Protein AF-A0A4Y2CTT8-F1 (afdb_monomer)

InterPro domains:
  IPR001781 Zinc finger, LIM-type [PF00412] (1-46)
  IPR001781 Zinc finger, LIM-type [PS50023] (1-49)
  IPR001781 Zinc finger, LIM-type [SM00132] (1-42)
  IPR050945 LMO/RBTN Transcription Factors [PTHR45787] (1-64)

pLDDT: mean 71.64, std 17.85, range [41.28, 94.81]

Organism: Araneus ventricosus (NCBI:txid182803)

Sequence (106 aa):
MVMRARGNVYHLECFACQQCNHRFCVGDRFYLHENKILCEYDYEERMVFANLPYNINSISLIKRQTQHLQLQQQQQHPQHHQQQPQQQHDDRSSGYGSTDSVFDAK

Foldseek 3Di:
DWDDDPRDIGDLVCCAFPPPRHRDDPPFDWDQDPNGIHGPVVVVVVVCVVPDPPPVVVVVVVVVVVVVVVVVVVPPDDDDDDDDDDDDDDDDDDDDDDDDDDDDDD

Mean predicted aligned error: 18.88 Å

Secondary structure (DSSP, 8-state):
-EEEETTEEEEGGG-B-TTT-PBPPTT--EEEETTEEEEHHHHHHHHHHHHS---HHHHHHHHHHHHHHHHHHTT-------------------------------

Structure (mmCIF, N/CA/C/O backbone):
data_AF-A0A4Y2CTT8-F1
#
_entry.id   AF-A0A4Y2CTT8-F1
#
loop_
_atom_site.group_PDB
_atom_site.id
_atom_site.type_symbol
_atom_site.label_atom_id
_atom_site.label_alt_id
_atom_site.label_comp_id
_atom_site.label_asym_id
_atom_site.label_entity_id
_atom_site.label_seq_id
_atom_site.pdbx_PDB_ins_code
_atom_site.Cartn_x
_atom_site.Cartn_y
_atom_site.Cartn_z
_atom_site.occupancy
_atom_site.B_iso_or_equiv
_atom_site.auth_seq_id
_atom_site.auth_comp_id
_atom_site.auth_asym_id
_atom_site.auth_atom_id
_atom_site.pdbx_PDB_model_num
ATOM 1 N N . MET A 1 1 ? 12.045 -1.098 -14.580 1.00 82.38 1 MET A N 1
ATOM 2 C CA . MET A 1 1 ? 12.177 -2.423 -13.920 1.00 82.38 1 MET A CA 1
ATOM 3 C C . MET A 1 1 ? 10.789 -2.859 -13.422 1.00 82.38 1 MET A C 1
ATOM 5 O O . MET A 1 1 ? 9.975 -1.982 -13.138 1.00 82.38 1 MET A O 1
ATOM 9 N N . VAL A 1 2 ? 10.477 -4.163 -13.383 1.00 89.12 2 VAL A N 1
ATOM 10 C CA . VAL A 1 2 ? 9.120 -4.686 -13.091 1.00 89.12 2 VAL A CA 1
ATOM 11 C C . VAL A 1 2 ? 9.117 -5.700 -11.948 1.00 89.12 2 VAL A C 1
ATOM 13 O O . VAL A 1 2 ? 10.089 -6.427 -11.765 1.00 89.12 2 VAL A O 1
ATOM 16 N N . MET A 1 3 ? 8.006 -5.774 -11.220 1.00 87.44 3 MET A N 1
ATOM 17 C CA . MET A 1 3 ? 7.744 -6.734 -10.152 1.00 87.44 3 MET A CA 1
ATOM 18 C C . MET A 1 3 ? 6.613 -7.680 -10.565 1.00 87.44 3 MET A C 1
ATOM 20 O O . MET A 1 3 ? 5.639 -7.260 -11.192 1.00 87.44 3 MET A O 1
ATOM 24 N N . ARG A 1 4 ? 6.739 -8.970 -10.231 1.00 90.00 4 ARG A N 1
ATOM 25 C CA . ARG A 1 4 ? 5.726 -9.994 -10.523 1.00 90.00 4 ARG A CA 1
ATOM 26 C C . ARG A 1 4 ? 5.137 -10.524 -9.223 1.00 90.00 4 ARG A C 1
ATOM 28 O O . ARG A 1 4 ? 5.884 -10.971 -8.361 1.00 90.00 4 ARG A O 1
ATOM 35 N N . ALA A 1 5 ? 3.814 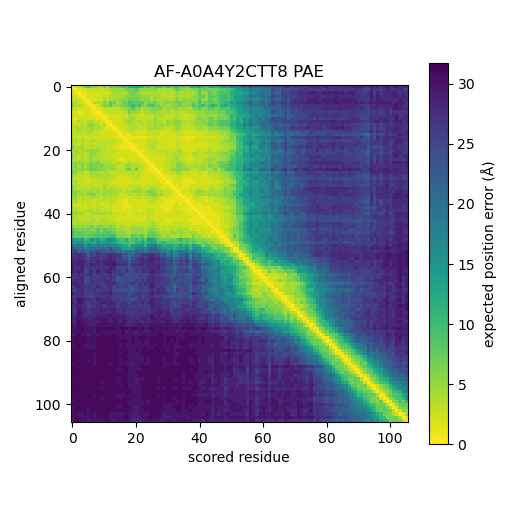-10.512 -9.102 1.00 85.44 5 ALA A N 1
ATOM 36 C CA . ALA A 1 5 ? 3.111 -11.036 -7.934 1.00 85.44 5 ALA A CA 1
ATOM 37 C C . ALA A 1 5 ? 1.829 -11.759 -8.360 1.00 85.44 5 ALA A C 1
ATOM 39 O O . ALA A 1 5 ? 1.002 -11.183 -9.062 1.00 85.44 5 ALA A O 1
ATOM 40 N N . ARG A 1 6 ? 1.666 -13.027 -7.943 1.00 84.12 6 ARG A N 1
ATOM 41 C CA . ARG A 1 6 ? 0.476 -13.870 -8.211 1.00 84.12 6 ARG A CA 1
ATOM 42 C C . ARG A 1 6 ? -0.009 -13.860 -9.676 1.00 84.12 6 ARG A C 1
ATOM 44 O O . ARG A 1 6 ? -1.202 -13.909 -9.937 1.00 84.12 6 ARG A O 1
ATOM 51 N N . GLY A 1 7 ? 0.921 -13.788 -10.629 1.00 85.50 7 GLY A N 1
ATOM 52 C CA . GLY A 1 7 ? 0.619 -13.765 -12.067 1.00 85.50 7 GLY A CA 1
ATOM 53 C C . GLY A 1 7 ? 0.450 -12.371 -12.681 1.00 85.50 7 GLY A C 1
ATOM 54 O O . GLY A 1 7 ? 0.465 -12.253 -13.901 1.00 85.50 7 GLY A O 1
ATOM 55 N N . ASN A 1 8 ? 0.392 -11.313 -11.871 1.00 85.19 8 ASN A N 1
ATOM 56 C CA . ASN A 1 8 ? 0.324 -9.933 -12.345 1.00 85.19 8 ASN A CA 1
ATOM 57 C C . ASN A 1 8 ? 1.723 -9.313 -12.467 1.00 85.19 8 ASN A C 1
ATOM 59 O O . ASN A 1 8 ? 2.635 -9.648 -11.703 1.00 85.19 8 ASN A O 1
ATOM 63 N N . VAL A 1 9 ? 1.886 -8.399 -13.427 1.00 90.31 9 VAL A N 1
ATOM 64 C CA . VAL A 1 9 ? 3.119 -7.634 -13.661 1.00 90.31 9 VAL A CA 1
ATOM 65 C C . VAL A 1 9 ? 2.859 -6.174 -13.313 1.00 90.31 9 VAL A C 1
ATOM 67 O O . VAL A 1 9 ? 1.908 -5.580 -13.813 1.00 90.31 9 VAL A O 1
ATOM 70 N N . TYR A 1 10 ? 3.725 -5.595 -12.490 1.00 88.12 10 TYR A N 1
ATOM 71 C CA . TYR A 1 10 ? 3.643 -4.205 -12.058 1.00 88.12 10 TYR A CA 1
ATOM 72 C C . TYR A 1 10 ? 4.956 -3.488 -12.359 1.00 88.12 10 TYR A C 1
ATOM 74 O O . TYR A 1 10 ? 6.039 -4.052 -12.192 1.00 88.12 10 TYR A O 1
ATOM 82 N N . HIS A 1 11 ? 4.890 -2.229 -12.784 1.00 90.69 11 HIS A N 1
ATOM 83 C CA . HIS A 1 11 ? 6.073 -1.370 -12.790 1.00 90.69 11 HIS A CA 1
ATOM 84 C C . HIS A 1 11 ? 6.477 -1.078 -11.344 1.00 90.69 11 HIS A C 1
ATOM 86 O O . HIS A 1 11 ? 5.606 -0.821 -10.518 1.00 90.69 11 HIS A O 1
ATOM 92 N N . LEU A 1 12 ? 7.776 -1.066 -11.034 1.00 86.81 12 LEU A N 1
ATOM 93 C CA . LEU A 1 12 ? 8.245 -0.704 -9.687 1.00 86.81 12 LEU A CA 1
ATOM 94 C C . LEU A 1 12 ? 7.819 0.710 -9.276 1.00 86.81 12 LEU A C 1
ATOM 96 O O . LEU A 1 12 ? 7.537 0.959 -8.113 1.00 86.81 12 LEU A O 1
ATOM 100 N N . GLU A 1 13 ? 7.711 1.625 -10.237 1.00 85.50 13 GLU A N 1
ATOM 101 C CA . GLU A 1 13 ? 7.230 2.989 -10.000 1.00 85.50 13 GLU A CA 1
ATOM 102 C C . GLU A 1 13 ? 5.753 3.032 -9.593 1.00 85.50 13 GLU A C 1
ATOM 104 O O . GLU A 1 13 ? 5.362 3.889 -8.805 1.00 85.50 13 GLU A O 1
ATOM 109 N N . CYS A 1 14 ? 4.958 2.079 -10.087 1.00 85.94 14 CYS A N 1
ATOM 110 C CA . CYS A 1 14 ? 3.529 1.950 -9.804 1.00 85.94 14 CYS A CA 1
ATOM 111 C C . CYS A 1 14 ? 3.232 0.942 -8.684 1.00 85.94 14 CYS A C 1
ATOM 113 O O . CYS A 1 14 ? 2.065 0.727 -8.356 1.00 85.94 14 CYS A O 1
ATOM 115 N N . PHE A 1 15 ? 4.256 0.292 -8.124 1.00 91.06 15 PHE A N 1
ATOM 116 C CA . PHE A 1 15 ? 4.097 -0.666 -7.040 1.00 91.06 15 PHE A CA 1
ATOM 117 C C . PHE A 1 15 ? 3.902 0.096 -5.724 1.00 91.06 15 PHE A C 1
ATOM 119 O O . PHE A 1 15 ? 4.842 0.369 -4.978 1.00 91.06 15 PHE A O 1
ATOM 126 N N . ALA A 1 16 ? 2.657 0.499 -5.494 1.00 93.62 16 ALA A N 1
ATOM 127 C CA . ALA A 1 16 ? 2.219 1.278 -4.349 1.00 93.62 16 ALA A CA 1
ATOM 128 C C . ALA A 1 16 ? 0.870 0.758 -3.840 1.00 93.62 16 ALA A C 1
ATOM 130 O O . ALA A 1 16 ? 0.106 0.133 -4.583 1.00 93.62 16 ALA A O 1
ATOM 131 N N . CYS A 1 17 ? 0.579 1.011 -2.567 1.00 94.31 17 CYS A N 1
ATOM 132 C CA . CYS A 1 17 ? -0.719 0.695 -1.994 1.00 94.31 17 CYS A CA 1
ATOM 133 C C . CYS A 1 17 ? -1.815 1.482 -2.722 1.00 94.31 17 CYS A C 1
ATOM 135 O O . CYS A 1 17 ? -1.716 2.696 -2.876 1.00 94.31 17 CYS A O 1
ATOM 137 N N . GLN A 1 18 ? -2.887 0.812 -3.139 1.00 93.00 18 GLN A N 1
ATOM 138 C CA . GLN A 1 18 ? -4.001 1.464 -3.836 1.00 93.00 18 GLN A CA 1
ATOM 139 C C . GLN A 1 18 ? -4.942 2.246 -2.907 1.00 93.00 18 GLN A C 1
ATOM 141 O O . GLN A 1 18 ? -5.820 2.947 -3.400 1.00 93.00 18 GLN A O 1
ATOM 146 N N . GLN A 1 19 ? -4.794 2.107 -1.587 1.00 92.00 19 GLN A N 1
ATOM 147 C CA . GLN A 1 19 ? -5.641 2.773 -0.595 1.00 92.00 19 GLN A CA 1
ATOM 148 C C . GLN A 1 19 ? -5.007 4.073 -0.081 1.00 92.00 19 GLN A C 1
ATOM 150 O O . GLN A 1 19 ? -5.679 5.100 -0.043 1.00 92.00 19 GLN A O 1
ATOM 155 N N . CYS A 1 20 ? -3.721 4.038 0.277 1.00 93.06 20 CYS A N 1
ATOM 156 C CA . CYS A 1 20 ? -2.989 5.193 0.808 1.00 93.06 20 CYS A CA 1
ATOM 157 C C . CYS A 1 20 ? -1.927 5.764 -0.147 1.00 93.06 20 CYS A C 1
ATOM 159 O O . CYS A 1 20 ? -1.218 6.701 0.213 1.00 93.06 20 CYS A O 1
ATOM 161 N N . ASN A 1 21 ? -1.767 5.194 -1.347 1.00 92.50 21 ASN A N 1
ATOM 162 C CA . ASN A 1 21 ? -0.755 5.587 -2.340 1.00 92.50 21 ASN A CA 1
ATOM 163 C C . ASN A 1 21 ? 0.701 5.492 -1.841 1.00 92.50 21 ASN A C 1
ATOM 165 O O . ASN A 1 21 ? 1.615 6.030 -2.469 1.00 92.50 21 ASN A O 1
ATOM 169 N N . HIS A 1 22 ? 0.941 4.771 -0.742 1.00 90.88 22 HIS A N 1
ATOM 170 C CA . HIS A 1 22 ? 2.274 4.559 -0.195 1.00 90.88 22 HIS A CA 1
ATOM 171 C C . HIS A 1 22 ? 3.124 3.683 -1.125 1.00 90.88 22 HIS A C 1
ATOM 173 O O . HIS A 1 22 ? 2.699 2.595 -1.518 1.00 90.88 22 HIS A O 1
ATOM 179 N N . ARG A 1 23 ? 4.326 4.153 -1.474 1.00 91.00 23 ARG A N 1
ATOM 180 C CA . ARG A 1 23 ? 5.294 3.416 -2.303 1.00 91.00 23 ARG A CA 1
ATOM 181 C C . ARG A 1 23 ? 6.081 2.455 -1.418 1.00 91.00 23 ARG A C 1
ATOM 183 O O . ARG A 1 23 ? 6.648 2.896 -0.427 1.00 91.00 23 ARG A O 1
ATOM 190 N N . PHE A 1 24 ? 6.140 1.183 -1.795 1.00 90.69 24 PHE A N 1
ATOM 191 C CA . PHE A 1 24 ? 6.831 0.168 -1.000 1.00 90.69 24 PHE A CA 1
ATOM 192 C C . PHE A 1 24 ? 8.354 0.283 -1.112 1.00 90.69 24 PHE A C 1
ATOM 194 O O . PHE A 1 24 ? 8.903 0.446 -2.206 1.00 90.69 24 PHE A O 1
ATOM 201 N N . CYS A 1 25 ? 9.030 0.134 0.021 1.00 89.81 25 CYS A N 1
ATOM 202 C CA . CYS A 1 25 ? 10.468 -0.045 0.127 1.00 89.81 25 CYS A CA 1
ATOM 203 C C . CYS A 1 25 ? 10.848 -1.532 0.064 1.00 89.81 25 CYS A C 1
ATOM 205 O O . CYS A 1 25 ? 10.031 -2.439 0.240 1.00 89.81 25 CYS A O 1
ATOM 207 N N . VAL A 1 26 ? 12.130 -1.800 -0.189 1.00 86.94 26 VAL A N 1
ATOM 208 C CA . VAL A 1 26 ? 12.661 -3.167 -0.148 1.00 86.94 26 VAL A CA 1
ATOM 209 C C . VAL A 1 26 ? 12.539 -3.706 1.278 1.00 86.94 26 VAL A C 1
ATOM 211 O O . VAL A 1 26 ? 13.103 -3.130 2.203 1.00 86.94 26 VAL A O 1
ATOM 214 N N . GLY A 1 27 ? 11.833 -4.826 1.433 1.00 89.00 27 GLY A N 1
ATOM 215 C CA . GLY A 1 27 ? 11.576 -5.459 2.730 1.00 89.00 27 GLY A CA 1
ATOM 216 C C . GLY A 1 27 ? 10.160 -5.240 3.26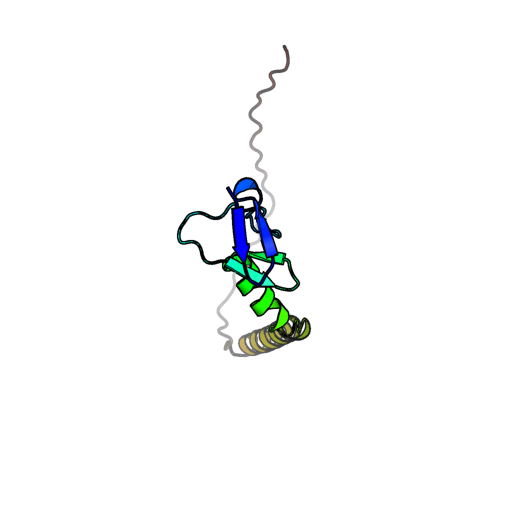5 1.00 89.00 27 GLY A C 1
ATOM 217 O O . GLY A 1 27 ? 9.758 -5.953 4.185 1.00 89.00 27 GLY A O 1
ATOM 218 N N . ASP A 1 28 ? 9.382 -4.336 2.664 1.00 91.00 28 ASP A N 1
ATOM 219 C CA . ASP A 1 28 ? 7.999 -4.114 3.075 1.00 91.00 28 ASP A CA 1
ATOM 220 C C . ASP A 1 28 ? 7.106 -5.304 2.718 1.00 91.00 28 ASP A C 1
ATOM 222 O O . ASP A 1 28 ? 7.217 -5.923 1.652 1.00 91.00 28 ASP A O 1
ATOM 226 N N . ARG A 1 29 ? 6.168 -5.602 3.620 1.00 92.12 29 ARG A N 1
ATOM 227 C CA . ARG A 1 29 ? 5.119 -6.591 3.378 1.00 92.12 29 ARG A CA 1
ATOM 228 C C . ARG A 1 29 ? 3.964 -5.944 2.624 1.00 92.12 29 ARG A C 1
ATOM 230 O O . ARG A 1 29 ? 3.496 -4.859 2.965 1.00 92.12 29 ARG A O 1
ATOM 237 N N . PHE A 1 30 ? 3.480 -6.652 1.612 1.00 93.25 30 PHE A 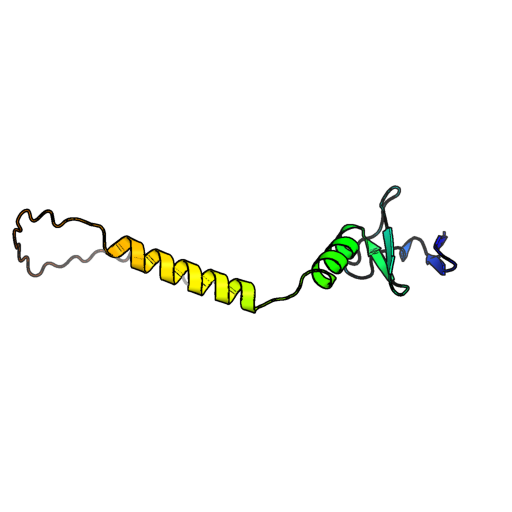N 1
ATOM 238 C CA . PHE A 1 30 ? 2.320 -6.255 0.827 1.00 93.25 30 PHE A CA 1
ATOM 239 C C . PHE A 1 30 ? 1.348 -7.425 0.705 1.00 93.25 30 PHE A C 1
ATOM 241 O O . PHE A 1 30 ? 1.742 -8.593 0.734 1.00 93.25 30 PHE A O 1
ATOM 248 N N . TYR A 1 31 ? 0.076 -7.099 0.508 1.00 93.19 31 TYR A N 1
ATOM 249 C CA . TYR A 1 31 ? -0.996 -8.068 0.341 1.00 93.19 31 TYR A CA 1
ATOM 250 C C . TYR A 1 31 ? -1.728 -7.822 -0.974 1.00 93.19 31 TYR A C 1
ATOM 252 O O . TYR A 1 31 ? -1.901 -6.683 -1.408 1.00 93.19 31 TYR A O 1
ATOM 260 N N . LEU A 1 32 ? -2.158 -8.909 -1.618 1.00 92.44 32 LEU A N 1
ATOM 261 C CA . LEU A 1 32 ? -2.966 -8.848 -2.832 1.00 92.44 32 LEU A CA 1
ATOM 262 C C . LEU A 1 32 ? -4.400 -9.269 -2.503 1.00 92.44 32 LEU A C 1
ATOM 264 O O . LEU A 1 32 ? -4.651 -10.452 -2.260 1.00 92.44 32 LEU A O 1
ATOM 268 N N . HIS A 1 33 ? -5.326 -8.313 -2.515 1.00 89.44 33 HIS A N 1
ATOM 269 C CA . HIS A 1 33 ? -6.740 -8.528 -2.211 1.00 89.44 33 HIS A CA 1
ATOM 270 C C . HIS A 1 33 ? -7.597 -7.988 -3.357 1.00 89.44 33 HIS A C 1
ATOM 272 O O . HIS A 1 33 ? -7.444 -6.830 -3.727 1.00 89.44 33 HIS A O 1
ATOM 278 N N . GLU A 1 34 ? -8.449 -8.827 -3.957 1.00 88.19 34 GLU A N 1
ATOM 279 C CA . GLU A 1 34 ? -9.291 -8.454 -5.114 1.00 88.19 34 GLU A CA 1
ATOM 280 C C . GLU A 1 34 ? -8.508 -7.765 -6.252 1.00 88.19 34 GLU A C 1
ATOM 282 O O . GLU A 1 34 ? -8.929 -6.755 -6.812 1.00 88.19 34 GLU A O 1
ATOM 287 N N . ASN A 1 35 ? -7.316 -8.281 -6.566 1.00 87.56 35 ASN A N 1
ATOM 288 C CA . ASN A 1 35 ? -6.387 -7.725 -7.562 1.00 87.56 35 ASN A CA 1
ATOM 289 C C . ASN A 1 35 ? -5.834 -6.325 -7.224 1.00 87.56 35 ASN A C 1
ATOM 291 O O . ASN A 1 35 ? -5.145 -5.718 -8.048 1.00 87.56 35 ASN A O 1
ATOM 295 N N . LYS A 1 36 ? -6.061 -5.841 -6.001 1.00 89.75 36 LYS A N 1
ATOM 296 C CA . LYS A 1 36 ? -5.490 -4.607 -5.465 1.00 89.75 36 LYS A CA 1
ATOM 297 C C . LYS A 1 36 ? -4.285 -4.917 -4.592 1.00 89.75 36 LYS A C 1
ATOM 299 O O . LYS A 1 36 ? -4.298 -5.872 -3.814 1.00 89.75 36 LYS A O 1
ATOM 304 N N . ILE A 1 37 ? -3.245 -4.102 -4.729 1.00 92.31 37 ILE A N 1
ATOM 305 C CA . ILE A 1 37 ? -2.080 -4.150 -3.845 1.00 92.31 37 ILE A CA 1
ATOM 306 C C . ILE A 1 37 ? -2.378 -3.258 -2.642 1.00 92.31 37 ILE A C 1
ATOM 308 O O . ILE A 1 37 ? -2.683 -2.076 -2.809 1.00 92.31 37 ILE A O 1
ATOM 312 N N . LEU A 1 38 ? -2.291 -3.831 -1.447 1.00 94.06 38 LEU A N 1
ATOM 313 C CA . LEU A 1 38 ? -2.480 -3.142 -0.175 1.00 94.06 38 LEU A CA 1
ATOM 314 C C . LEU A 1 38 ? -1.219 -3.275 0.678 1.00 94.06 38 LEU A C 1
ATOM 316 O O . LEU A 1 38 ? -0.525 -4.294 0.610 1.00 94.06 38 LEU A O 1
ATOM 320 N N . CYS A 1 39 ? -0.914 -2.249 1.471 1.00 94.81 39 CYS A N 1
ATOM 321 C CA . CYS A 1 39 ? 0.103 -2.369 2.509 1.00 94.81 39 CYS A CA 1
ATOM 322 C C . CYS A 1 39 ? -0.428 -3.208 3.677 1.00 94.81 39 CYS A C 1
ATOM 324 O O . CYS A 1 39 ? -1.628 -3.466 3.776 1.00 94.81 39 CYS A O 1
ATOM 326 N N . GLU A 1 40 ? 0.475 -3.650 4.549 1.00 93.50 40 GLU A N 1
ATOM 327 C CA . GLU A 1 40 ? 0.116 -4.410 5.749 1.00 93.50 40 GLU A CA 1
ATOM 328 C C . GLU A 1 40 ? -0.930 -3.691 6.603 1.00 93.50 40 GLU A C 1
ATOM 330 O O . GLU A 1 40 ? -1.950 -4.288 6.930 1.00 93.50 40 GLU A O 1
ATOM 335 N N . TYR A 1 41 ? -0.735 -2.395 6.848 1.00 92.88 41 TYR A N 1
ATOM 336 C CA . TYR A 1 41 ? -1.652 -1.584 7.642 1.00 92.88 41 TYR A CA 1
ATOM 337 C C . TYR A 1 41 ? -3.073 -1.546 7.058 1.00 92.88 41 TYR A C 1
ATOM 339 O O . TYR A 1 41 ? -4.020 -1.950 7.725 1.00 92.88 41 TYR A O 1
ATOM 347 N N . ASP A 1 42 ? -3.227 -1.142 5.791 1.00 92.25 42 ASP A N 1
ATOM 348 C CA . ASP A 1 42 ? -4.545 -1.038 5.143 1.00 92.25 42 ASP A CA 1
ATOM 349 C C . ASP A 1 42 ? -5.224 -2.410 4.987 1.00 92.25 42 ASP A C 1
ATOM 351 O O . ASP A 1 42 ? -6.453 -2.520 4.974 1.00 92.25 42 ASP A O 1
ATOM 355 N N . TYR A 1 43 ? -4.431 -3.473 4.822 1.00 93.12 43 TYR A N 1
ATOM 356 C CA . TYR A 1 43 ? -4.948 -4.834 4.750 1.00 93.12 43 TYR A CA 1
ATOM 357 C C . TYR A 1 43 ? -5.499 -5.290 6.104 1.00 93.12 43 TYR A C 1
ATOM 359 O O . TYR A 1 43 ? -6.630 -5.773 6.168 1.00 93.12 43 TYR A O 1
ATOM 367 N N . GLU A 1 44 ? -4.733 -5.113 7.180 1.00 91.31 44 GLU A N 1
ATOM 368 C CA . GLU A 1 44 ? -5.149 -5.462 8.540 1.00 91.31 44 GLU A CA 1
ATOM 369 C C . GLU A 1 44 ? -6.347 -4.633 8.989 1.00 91.31 44 GLU A C 1
ATOM 371 O O . GLU A 1 44 ? -7.327 -5.194 9.471 1.00 91.31 44 GLU A O 1
ATOM 376 N N . GLU A 1 45 ? -6.319 -3.322 8.756 1.00 88.25 45 GLU A N 1
ATOM 377 C CA . GLU A 1 45 ? -7.417 -2.414 9.066 1.00 88.25 45 GLU A CA 1
ATOM 378 C C . GLU A 1 45 ? -8.715 -2.877 8.384 1.00 88.25 45 GLU A C 1
ATOM 380 O O . GLU A 1 45 ? -9.747 -3.063 9.038 1.00 88.25 45 GLU A O 1
ATOM 385 N N . ARG A 1 46 ? -8.656 -3.178 7.080 1.00 85.25 46 ARG A N 1
ATOM 386 C CA . ARG A 1 46 ? -9.807 -3.701 6.330 1.00 85.25 46 ARG A CA 1
ATOM 387 C C . ARG A 1 46 ? -10.287 -5.049 6.870 1.00 85.25 46 ARG A C 1
ATOM 389 O O . ARG A 1 46 ? -11.495 -5.263 6.948 1.00 85.25 46 ARG A O 1
ATOM 396 N N . MET A 1 47 ? -9.382 -5.950 7.251 1.00 83.88 47 MET A N 1
ATOM 397 C CA . MET A 1 47 ? -9.750 -7.248 7.827 1.00 83.88 47 MET A CA 1
ATOM 398 C C . MET A 1 47 ? -10.392 -7.096 9.206 1.00 83.88 47 MET A C 1
ATOM 400 O O . MET A 1 47 ? -11.381 -7.767 9.490 1.00 83.88 47 MET A O 1
ATOM 404 N N . VAL A 1 48 ? -9.885 -6.200 10.051 1.00 79.81 48 VAL A N 1
ATOM 405 C CA . VAL A 1 48 ? -10.461 -5.928 11.370 1.00 79.81 48 VAL A CA 1
ATOM 406 C C . VAL A 1 48 ? -11.855 -5.334 11.222 1.00 79.81 48 VAL A C 1
ATOM 408 O O . VAL A 1 48 ? -12.780 -5.839 11.846 1.00 79.81 48 VAL A O 1
ATOM 411 N N . PHE A 1 49 ? -12.056 -4.338 10.356 1.00 72.25 49 PHE A N 1
ATOM 412 C CA . PHE A 1 49 ? -13.383 -3.752 10.149 1.00 72.25 49 PHE A CA 1
ATOM 413 C C . PHE A 1 49 ? -14.381 -4.700 9.480 1.00 72.25 49 PHE A C 1
ATOM 415 O O . PHE A 1 49 ? -15.562 -4.651 9.811 1.00 72.25 49 PHE A O 1
ATOM 422 N N . ALA A 1 50 ? -13.934 -5.573 8.574 1.00 71.44 50 ALA A N 1
ATOM 423 C CA . ALA A 1 50 ? -14.802 -6.582 7.966 1.00 71.44 50 ALA A CA 1
ATOM 424 C C . ALA A 1 50 ? -15.228 -7.670 8.967 1.00 71.44 50 ALA A C 1
ATOM 426 O O . ALA A 1 50 ? -16.333 -8.199 8.866 1.00 71.44 50 ALA A O 1
ATOM 427 N N . ASN A 1 51 ? -14.361 -8.000 9.930 1.00 67.44 51 ASN A N 1
ATOM 428 C CA . ASN A 1 51 ? -14.643 -8.995 10.965 1.00 67.44 51 ASN A CA 1
ATOM 429 C C . ASN A 1 51 ? -15.274 -8.399 12.231 1.00 67.44 51 ASN A C 1
ATOM 431 O O . ASN A 1 51 ? -15.801 -9.147 13.056 1.00 67.44 51 ASN A O 1
ATOM 435 N N . LEU A 1 52 ? -15.252 -7.075 12.407 1.00 62.62 52 LEU A N 1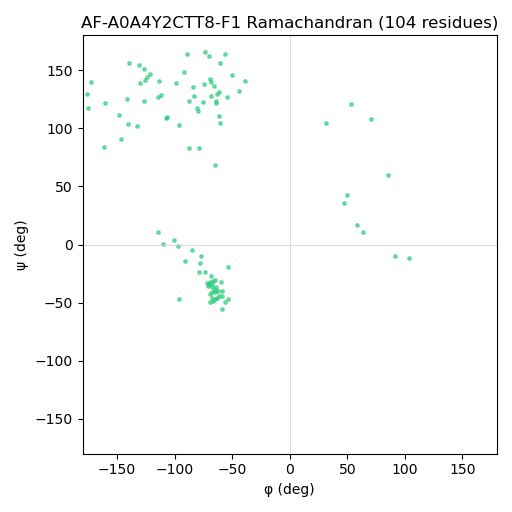
ATOM 436 C CA . LEU A 1 52 ? -15.965 -6.435 13.499 1.00 62.62 52 LEU A CA 1
ATOM 437 C C . LEU A 1 52 ? -17.456 -6.421 13.150 1.00 62.62 52 LEU A C 1
ATOM 439 O O . LEU A 1 52 ? -17.843 -5.826 12.141 1.00 62.62 52 LEU A O 1
ATOM 443 N N . PRO A 1 53 ? -18.341 -6.996 13.982 1.00 58.06 53 PRO A N 1
ATOM 444 C CA . PRO A 1 53 ? -19.741 -6.655 13.867 1.00 58.06 53 PRO A CA 1
ATOM 445 C C . PRO A 1 53 ? -19.815 -5.156 14.158 1.00 58.06 53 PRO A C 1
ATOM 447 O O . PRO A 1 53 ? -19.575 -4.738 15.292 1.00 58.06 53 PRO A O 1
ATOM 450 N N . TYR A 1 54 ? -20.116 -4.335 13.146 1.00 61.22 54 TYR A N 1
ATOM 451 C CA . TYR A 1 54 ? -20.516 -2.938 13.321 1.00 61.22 54 TYR A CA 1
ATOM 452 C C . TYR A 1 54 ? -21.861 -2.930 14.058 1.00 61.22 54 TYR A C 1
ATOM 454 O O . TYR A 1 54 ? -22.933 -2.670 13.519 1.00 61.22 54 TYR A O 1
ATOM 462 N N . ASN A 1 55 ? -21.821 -3.338 15.319 1.00 60.00 55 ASN A N 1
ATOM 463 C CA . ASN A 1 55 ? -22.952 -3.412 16.198 1.00 60.00 55 ASN A CA 1
ATOM 464 C C . ASN A 1 55 ? -23.053 -2.029 16.832 1.00 60.00 55 ASN A C 1
ATOM 466 O O . ASN A 1 55 ? -22.563 -1.795 17.930 1.00 60.00 55 ASN A O 1
ATOM 470 N N . ILE A 1 56 ? -23.681 -1.098 16.114 1.00 56.31 56 ILE A N 1
ATOM 471 C CA . ILE A 1 56 ? -24.066 0.230 16.623 1.00 56.31 56 ILE A CA 1
ATOM 472 C C . ILE A 1 56 ? -24.899 0.125 17.919 1.00 56.31 56 ILE A C 1
ATOM 474 O O . ILE A 1 56 ? -24.970 1.069 18.715 1.00 56.31 56 ILE A O 1
ATOM 478 N N . ASN A 1 57 ? -25.488 -1.050 18.172 1.00 62.22 57 ASN A N 1
ATOM 479 C CA . ASN A 1 57 ? -26.211 -1.333 19.402 1.00 62.22 57 ASN A CA 1
ATOM 480 C C . ASN A 1 57 ? -25.275 -1.539 20.604 1.00 62.22 57 ASN A C 1
ATOM 482 O O . ASN A 1 57 ? -25.697 -1.278 21.720 1.00 62.22 57 ASN A O 1
ATOM 486 N N . SER A 1 58 ? -24.002 -1.916 20.429 1.00 66.00 58 SER A N 1
ATOM 487 C CA . SER A 1 58 ? -23.080 -2.135 21.553 1.00 66.00 58 SER A CA 1
ATOM 488 C C . SER A 1 58 ? -22.762 -0.829 22.283 1.00 66.00 58 SER A C 1
ATOM 490 O O . SER A 1 58 ? -22.903 -0.768 23.499 1.00 66.00 58 SER A O 1
ATOM 492 N N . ILE A 1 59 ? -22.459 0.260 21.565 1.00 68.50 59 ILE A N 1
ATOM 493 C CA . ILE A 1 59 ? -22.227 1.575 22.189 1.00 68.50 59 ILE A CA 1
ATOM 494 C C . ILE A 1 59 ? -23.492 2.115 22.859 1.00 68.50 59 ILE A C 1
ATOM 496 O O . ILE A 1 59 ? -23.418 2.677 23.952 1.00 68.50 59 ILE A O 1
ATOM 500 N N . SER A 1 60 ? -24.657 1.964 22.231 1.00 66.44 60 SER A N 1
ATOM 501 C CA . SER A 1 60 ? -25.916 2.443 22.812 1.00 66.44 60 SER A CA 1
ATOM 502 C C . SER A 1 60 ? -26.369 1.597 24.012 1.00 66.44 60 SER A C 1
ATOM 504 O O . SER A 1 60 ? -26.883 2.161 24.979 1.00 66.44 60 SER A O 1
ATOM 506 N N . LEU A 1 61 ? -26.095 0.288 24.019 1.00 69.38 61 LEU A N 1
ATOM 507 C CA . LEU A 1 61 ? -26.283 -0.596 25.175 1.00 69.38 61 LEU A CA 1
ATOM 508 C C . LEU A 1 61 ? -25.321 -0.241 26.314 1.00 69.38 61 LEU A C 1
ATOM 510 O O . LEU A 1 61 ? -25.778 -0.047 27.438 1.00 69.38 61 LEU A O 1
ATOM 514 N N . ILE A 1 62 ? -24.025 -0.070 26.027 1.00 70.94 62 ILE A N 1
ATOM 515 C CA . ILE A 1 62 ? -23.012 0.300 27.028 1.00 70.94 62 ILE A CA 1
ATOM 516 C C . ILE A 1 62 ? -23.370 1.637 27.688 1.00 70.94 62 ILE A C 1
ATOM 518 O O . ILE A 1 62 ? -23.327 1.738 28.915 1.00 70.94 62 ILE A O 1
ATOM 522 N N . LYS A 1 63 ? -23.787 2.647 26.906 1.00 73.38 63 LYS A N 1
ATOM 523 C CA . LYS A 1 63 ? -24.246 3.951 27.425 1.00 73.38 63 LYS A CA 1
ATOM 524 C C . LYS A 1 63 ? -25.480 3.823 28.321 1.00 73.38 63 LYS A C 1
ATOM 526 O O . LYS A 1 63 ? -25.528 4.427 29.388 1.00 73.38 63 LYS A O 1
ATOM 531 N N . ARG A 1 64 ? -26.473 3.023 27.920 1.00 71.94 64 ARG A N 1
ATOM 532 C CA . ARG A 1 64 ? -27.691 2.807 28.719 1.00 71.94 64 ARG A CA 1
ATOM 533 C C . ARG A 1 64 ? -27.388 2.046 30.016 1.00 71.94 64 ARG A C 1
ATOM 535 O O . ARG A 1 64 ? -27.956 2.355 31.058 1.00 71.94 64 ARG A O 1
ATOM 542 N N . GLN A 1 65 ? -26.455 1.096 29.970 1.00 73.12 65 GLN A N 1
ATOM 543 C CA . GLN A 1 65 ? -26.029 0.326 31.136 1.00 73.12 65 GLN A CA 1
ATOM 544 C C . GLN A 1 65 ? -25.243 1.192 32.135 1.00 73.12 65 GLN A C 1
ATOM 546 O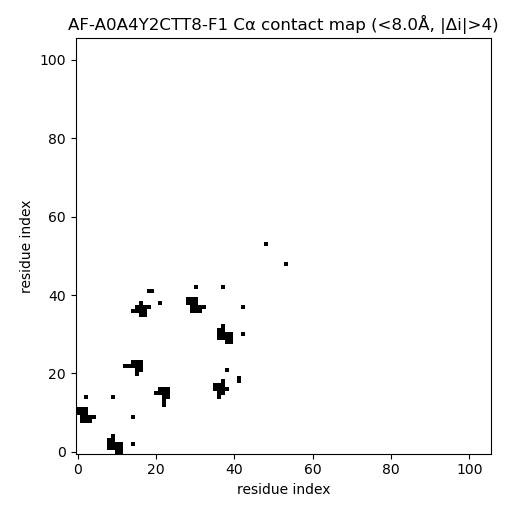 O . GLN A 1 65 ? -25.528 1.149 33.327 1.00 73.12 65 GLN A O 1
ATOM 551 N N . THR A 1 66 ? -24.329 2.049 31.666 1.00 71.75 66 THR A N 1
ATOM 552 C CA . THR A 1 66 ? -23.599 2.997 32.537 1.00 71.75 66 THR A CA 1
ATOM 553 C C . THR A 1 66 ? -24.513 4.040 33.179 1.00 71.75 66 THR A C 1
ATOM 555 O O . THR A 1 66 ? -24.353 4.325 34.366 1.00 71.75 66 THR A O 1
ATOM 558 N N . GLN A 1 67 ? -25.514 4.552 32.453 1.00 68.88 67 GLN A N 1
ATOM 559 C CA . GLN A 1 67 ? -26.537 5.437 33.031 1.00 68.88 67 GLN A CA 1
ATOM 560 C C . GLN A 1 67 ? -27.304 4.768 34.182 1.00 68.88 67 GLN A C 1
ATOM 562 O O . GLN A 1 67 ? -27.567 5.400 35.204 1.00 68.88 67 GLN A O 1
ATOM 567 N N . HIS A 1 68 ? -27.629 3.480 34.049 1.00 66.38 68 HIS A N 1
ATOM 568 C CA . HIS A 1 68 ? -28.363 2.744 35.077 1.00 66.38 68 HIS A CA 1
ATOM 569 C C . HIS A 1 68 ? -27.520 2.488 36.341 1.00 66.38 68 HIS A C 1
ATOM 571 O O . HIS A 1 68 ? -28.053 2.536 37.448 1.00 66.38 68 HIS A O 1
ATOM 577 N N . LEU A 1 69 ? -26.202 2.279 36.203 1.00 61.00 69 LEU A N 1
ATOM 578 C CA . LEU A 1 69 ? -25.297 2.173 37.356 1.00 61.00 69 LEU A CA 1
ATOM 579 C C . LEU A 1 69 ? -25.074 3.522 38.068 1.00 61.00 69 LEU A C 1
ATOM 581 O O . LEU A 1 69 ? -24.977 3.544 39.294 1.00 61.00 69 LEU A O 1
ATOM 585 N N . GLN A 1 70 ? -25.029 4.647 37.344 1.00 60.62 70 GLN A N 1
ATOM 586 C CA . GLN A 1 70 ? -24.874 5.975 37.964 1.00 60.62 70 GLN A CA 1
ATOM 587 C C . GLN A 1 70 ? -26.062 6.35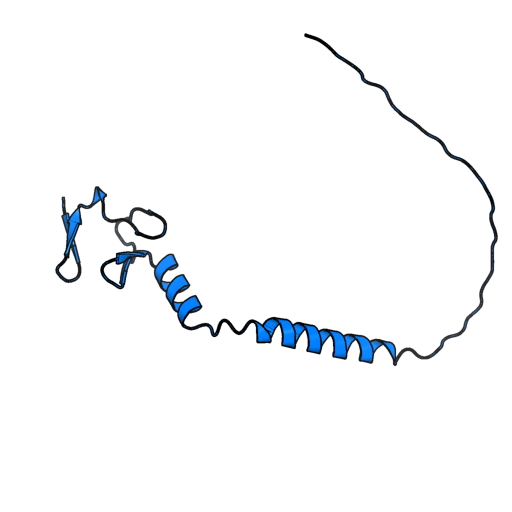6 38.859 1.00 60.62 70 GLN A C 1
ATOM 589 O O . GLN A 1 70 ? -25.861 6.926 39.930 1.00 60.62 70 GLN A O 1
ATOM 594 N N . LEU A 1 71 ? -27.289 5.989 38.476 1.00 59.69 71 LEU A N 1
ATOM 595 C CA . LEU A 1 71 ? -28.485 6.257 39.286 1.00 59.69 71 LEU A CA 1
ATOM 596 C C . LEU A 1 71 ? -28.518 5.443 40.589 1.00 59.69 71 LEU A C 1
ATOM 598 O O . LEU A 1 71 ? -29.087 5.891 41.582 1.00 59.69 71 LEU A O 1
ATOM 602 N N . GLN A 1 72 ? -27.874 4.275 40.618 1.00 56.66 72 GLN A N 1
ATOM 603 C CA . GLN A 1 72 ? -27.841 3.425 41.808 1.00 56.66 72 GLN A CA 1
ATOM 604 C C . GLN A 1 72 ? -26.832 3.918 42.858 1.00 56.66 72 GLN A C 1
ATOM 606 O O . GLN A 1 72 ? -27.013 3.676 44.050 1.00 56.66 72 GLN A O 1
ATOM 611 N N . GLN A 1 73 ? -25.810 4.677 42.445 1.00 56.09 73 GLN A N 1
ATOM 612 C CA . GLN A 1 73 ? -24.824 5.257 43.361 1.00 56.09 73 GLN A CA 1
ATOM 613 C C . GLN A 1 73 ? -25.350 6.500 44.105 1.00 56.09 73 GLN A C 1
ATOM 615 O O . GLN A 1 73 ? -24.803 6.873 45.139 1.00 56.09 73 GLN A O 1
ATOM 620 N N . GLN A 1 74 ? -26.453 7.106 43.652 1.00 56.06 74 GLN A N 1
ATOM 621 C CA . GLN A 1 74 ? -27.038 8.284 44.304 1.00 56.06 74 GLN A CA 1
ATOM 622 C C . GLN A 1 74 ? -27.981 7.946 45.479 1.00 56.06 74 GLN A C 1
ATOM 624 O O . GLN A 1 74 ? -28.429 8.849 46.179 1.00 56.06 74 GLN A O 1
ATOM 629 N N . GLN A 1 75 ? -28.257 6.661 45.740 1.00 54.88 75 GLN A N 1
ATOM 630 C CA . GLN A 1 75 ? -29.170 6.216 46.808 1.00 54.88 75 GLN A CA 1
ATOM 631 C C . GLN A 1 75 ? -28.486 5.720 48.095 1.00 54.88 75 GLN A C 1
ATOM 633 O O . GLN A 1 75 ? -29.183 5.295 49.012 1.00 54.88 75 GLN A O 1
ATOM 638 N N . GLN A 1 76 ? -27.152 5.789 48.206 1.00 46.12 76 GLN A N 1
ATOM 639 C CA . GLN A 1 76 ? -26.418 5.291 49.384 1.00 46.12 76 GLN A CA 1
ATOM 640 C C . GLN A 1 76 ? -25.695 6.350 50.229 1.00 46.12 76 GLN A C 1
ATOM 642 O O . GLN A 1 76 ? -24.953 5.970 51.128 1.00 46.12 76 GLN A O 1
ATOM 647 N N . HIS A 1 77 ? -25.908 7.656 50.039 1.00 45.97 77 HIS A N 1
ATOM 648 C CA . HIS A 1 77 ? -25.395 8.629 51.015 1.00 45.97 77 HIS A CA 1
ATOM 649 C C . HIS A 1 77 ? -26.328 8.730 52.236 1.00 45.97 77 HIS A C 1
ATOM 651 O O . HIS A 1 77 ? -27.475 9.158 52.083 1.00 45.97 77 HIS A O 1
ATOM 657 N N . PRO A 1 78 ? -25.865 8.381 53.455 1.00 44.66 78 PRO A N 1
ATOM 658 C CA . PRO A 1 78 ? -26.588 8.681 54.682 1.00 44.66 78 PRO A CA 1
ATOM 659 C C . PRO A 1 78 ? -26.631 10.199 54.888 1.00 44.66 78 PRO A C 1
ATOM 661 O O . PRO A 1 78 ? -25.630 10.895 54.710 1.00 44.66 78 PRO A O 1
ATOM 664 N N . GLN A 1 79 ? -27.798 10.713 55.274 1.00 47.03 79 GLN A N 1
ATOM 665 C CA . GLN A 1 79 ? -27.993 12.106 55.664 1.00 47.03 79 GLN A CA 1
ATOM 666 C C . GLN A 1 79 ? -27.120 12.453 56.880 1.00 47.03 79 GLN A C 1
ATOM 668 O O . GLN A 1 79 ? -27.478 12.131 58.009 1.00 47.03 79 GLN A O 1
ATOM 673 N N . HIS A 1 80 ? -26.025 13.184 56.674 1.00 44.84 80 HIS A N 1
ATOM 674 C CA . HIS A 1 80 ? -25.471 14.037 57.723 1.00 44.84 80 HIS A CA 1
ATOM 675 C C . HIS A 1 80 ? -25.984 15.461 57.520 1.00 44.84 80 HIS A C 1
ATOM 677 O O . HIS A 1 80 ? -25.563 16.196 56.631 1.00 44.84 80 HIS A O 1
ATOM 683 N N . HIS A 1 81 ? -26.960 15.810 58.351 1.00 53.91 81 HIS A N 1
ATOM 684 C CA . HIS A 1 81 ? -27.472 17.156 58.531 1.00 53.91 81 HIS A CA 1
ATOM 685 C C . HIS A 1 81 ? -26.500 17.913 59.447 1.00 53.91 81 HIS A C 1
ATOM 687 O O . HIS A 1 81 ? -26.389 17.571 60.622 1.00 53.91 81 HIS A O 1
ATOM 693 N N . GLN A 1 82 ? -25.820 18.950 58.953 1.00 51.28 82 GLN A N 1
ATOM 694 C CA . GLN A 1 82 ? -25.208 19.947 59.835 1.00 51.28 82 GLN A CA 1
ATOM 695 C C . GLN A 1 82 ? -25.237 21.340 59.182 1.00 51.28 82 GLN A C 1
ATOM 697 O O . GLN A 1 82 ? -24.349 21.713 58.430 1.00 51.28 82 GLN A O 1
ATOM 702 N N . GLN A 1 83 ? -26.331 22.045 59.489 1.00 50.56 83 GLN A N 1
ATOM 703 C CA . GLN A 1 83 ? -26.486 23.493 59.716 1.00 50.56 83 GLN A CA 1
ATOM 704 C C . GLN A 1 83 ? -25.977 24.501 58.657 1.00 50.56 83 GLN A C 1
ATOM 706 O O . GLN A 1 83 ? -24.792 24.622 58.371 1.00 50.56 83 GLN A O 1
ATOM 711 N N . GLN A 1 84 ? -26.930 25.307 58.164 1.00 41.28 84 GLN A N 1
ATOM 712 C CA . GLN A 1 84 ? -26.738 26.566 57.424 1.00 41.28 84 GLN A CA 1
ATOM 713 C C . GLN A 1 84 ? -25.901 27.595 58.217 1.00 41.28 84 GLN A C 1
ATOM 715 O O . GLN A 1 84 ? -25.831 27.525 59.445 1.00 41.28 84 GLN A O 1
ATOM 720 N N . PRO A 1 85 ? -25.388 28.638 57.540 1.00 44.81 85 PRO A N 1
ATOM 721 C CA . PRO A 1 85 ? -26.137 29.897 57.610 1.00 44.81 85 PRO A CA 1
ATOM 722 C C . PRO A 1 85 ? -26.396 30.540 56.240 1.00 44.81 85 PRO A C 1
ATOM 724 O O . PRO A 1 85 ? -25.524 30.619 55.378 1.00 44.81 85 PRO A O 1
ATOM 727 N N . GLN A 1 86 ? -27.617 31.055 56.086 1.00 52.19 86 GLN A N 1
ATOM 728 C CA . GLN A 1 86 ? -27.972 32.094 55.122 1.00 52.19 86 GLN A CA 1
ATOM 729 C C . GLN A 1 86 ? -27.065 33.314 55.300 1.00 52.19 86 GLN A C 1
ATOM 731 O O . GLN A 1 86 ? -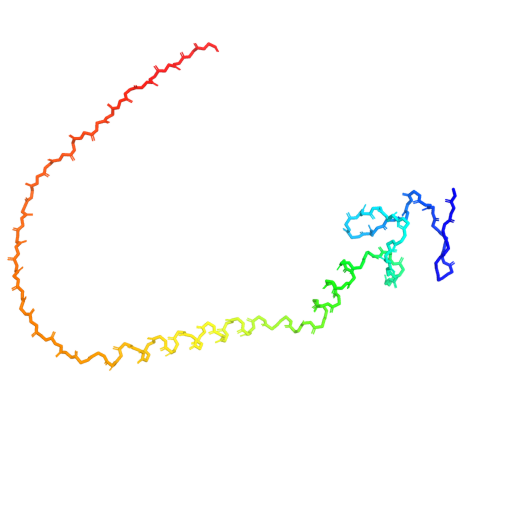27.024 33.882 56.389 1.00 52.19 86 GLN A O 1
ATOM 736 N N . GLN A 1 87 ? -26.428 33.771 54.223 1.00 47.62 87 GLN A N 1
ATOM 737 C CA . GLN A 1 87 ? -26.004 35.164 54.102 1.00 47.62 87 GLN A CA 1
ATOM 738 C C . GLN A 1 87 ? -26.413 35.689 52.727 1.00 47.62 87 GLN A C 1
ATOM 740 O O . GLN A 1 87 ? -25.814 35.376 51.701 1.00 47.62 87 GLN A O 1
ATOM 745 N N . GLN A 1 88 ? -27.507 36.453 52.753 1.00 49.12 88 GLN A N 1
ATOM 746 C CA . GLN A 1 88 ? -27.786 37.541 51.822 1.00 49.12 88 GLN A CA 1
ATOM 747 C C . GLN A 1 88 ? -26.516 38.365 51.629 1.00 49.12 88 GLN A C 1
ATOM 749 O O . GLN A 1 88 ? -25.929 38.754 52.631 1.00 49.12 88 GLN A O 1
ATOM 754 N N . HIS A 1 89 ? -26.135 38.672 50.393 1.00 50.09 89 HIS A N 1
ATOM 755 C CA . HIS A 1 89 ? -25.471 39.939 50.113 1.00 50.09 89 HIS A CA 1
ATOM 756 C C . HIS A 1 89 ? -25.841 40.408 48.708 1.00 50.09 89 HIS A C 1
ATOM 758 O O . HIS A 1 89 ? 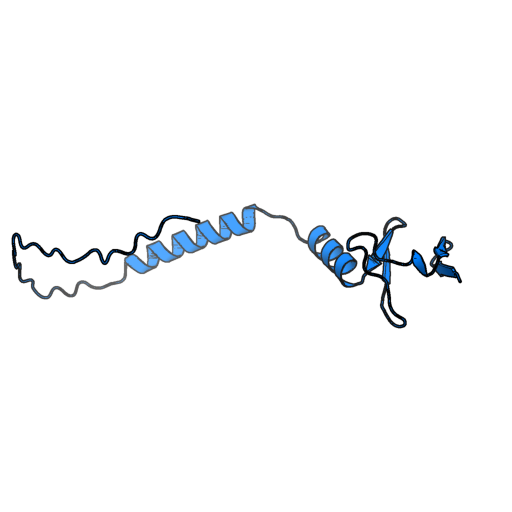-25.498 39.795 47.698 1.00 50.09 89 HIS A O 1
ATOM 764 N N . ASP A 1 90 ? -26.604 41.490 48.730 1.00 42.78 90 ASP A N 1
ATOM 765 C CA . ASP A 1 90 ? -27.014 42.345 47.635 1.00 42.78 90 ASP A CA 1
ATOM 766 C C . ASP A 1 90 ? -25.815 42.990 46.916 1.00 42.78 90 ASP A C 1
ATOM 768 O O . ASP A 1 90 ? -24.737 43.169 47.487 1.00 42.78 90 ASP A O 1
ATOM 772 N N . ASP A 1 91 ? -26.056 43.351 45.654 1.00 51.03 91 ASP A N 1
ATOM 773 C CA . ASP A 1 91 ? -25.490 44.482 44.916 1.00 51.03 91 ASP A CA 1
ATOM 774 C C . ASP A 1 91 ? -24.062 44.941 45.264 1.00 51.03 91 ASP A C 1
ATOM 776 O O . ASP A 1 91 ? -23.856 45.748 46.175 1.00 51.03 91 ASP A O 1
ATOM 780 N N . ARG A 1 92 ? -23.075 44.608 44.413 1.00 53.28 92 ARG A N 1
ATOM 781 C CA . ARG A 1 92 ? -21.986 45.565 44.150 1.00 53.28 92 ARG A CA 1
ATOM 782 C C . ARG A 1 92 ? -21.184 45.315 42.873 1.00 53.28 92 ARG A C 1
ATOM 784 O O . ARG A 1 92 ? -20.541 44.290 42.685 1.00 53.28 92 ARG A O 1
ATOM 791 N N . SER A 1 93 ? -21.201 46.341 42.034 1.00 59.56 93 SER A N 1
ATOM 792 C CA . SER A 1 93 ? -20.474 46.544 40.785 1.00 59.56 93 SER A CA 1
ATOM 793 C C . SER A 1 93 ? -18.963 46.288 40.866 1.00 59.56 93 SER A C 1
ATOM 795 O O . SER A 1 93 ? -18.334 46.674 41.849 1.00 59.56 93 SER A O 1
ATOM 797 N N . SER A 1 94 ? -18.378 45.771 39.776 1.00 57.41 94 SER A N 1
ATOM 798 C CA . SER A 1 94 ? -17.029 46.082 39.242 1.00 57.41 94 SER A CA 1
ATOM 799 C C . SER A 1 94 ? -16.866 45.327 37.904 1.00 57.41 94 SER A C 1
ATOM 801 O O . SER A 1 94 ? -16.967 44.112 37.893 1.00 57.41 94 SER A O 1
ATOM 803 N N . GLY A 1 95 ? -16.678 45.911 36.718 1.00 53.03 95 GLY A N 1
ATOM 804 C CA . GLY A 1 95 ? -16.272 47.272 36.391 1.00 53.03 95 GLY A CA 1
ATOM 805 C C . GLY A 1 95 ? -14.752 47.450 36.386 1.00 53.03 95 GLY A C 1
ATOM 806 O O . GLY A 1 95 ? -14.265 48.239 37.179 1.00 53.03 95 GLY A O 1
ATOM 807 N N . TYR A 1 96 ? -14.018 46.719 35.538 1.00 55.22 96 TYR A N 1
ATOM 808 C CA . TYR A 1 96 ? -12.714 47.088 34.949 1.00 55.22 96 TYR A CA 1
ATOM 809 C C . TYR A 1 96 ? -12.358 46.015 33.898 1.00 55.22 96 TYR A C 1
ATOM 811 O O . TYR A 1 96 ? -12.614 44.841 34.120 1.00 55.22 96 TYR A O 1
ATOM 819 N N . GLY A 1 97 ? -11.807 46.281 32.722 1.00 47.00 97 GLY A N 1
ATOM 820 C CA . GLY A 1 97 ? -11.449 47.516 32.049 1.00 47.00 97 GLY A CA 1
ATOM 821 C 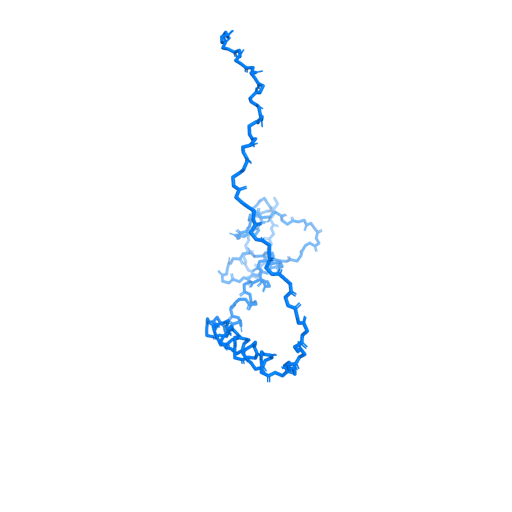C . GLY A 1 97 ? -10.939 47.121 30.661 1.00 47.00 97 GLY A C 1
ATOM 822 O O . GLY A 1 97 ? -10.115 46.216 30.539 1.00 47.00 97 GLY A O 1
ATOM 823 N N . SER A 1 98 ? -11.466 47.767 29.625 1.00 51.34 98 SER A N 1
ATOM 824 C CA . SER A 1 98 ? -10.882 47.754 28.287 1.00 51.34 98 SER A CA 1
ATOM 825 C C . SER A 1 98 ? -9.502 48.404 28.352 1.00 51.34 98 SER A C 1
ATOM 827 O O . SER A 1 98 ? -9.379 49.517 28.858 1.00 51.34 98 SER A O 1
ATOM 829 N N . THR A 1 99 ? -8.479 47.747 27.815 1.00 57.72 99 THR A N 1
ATOM 830 C CA . THR A 1 99 ? -7.295 48.455 27.323 1.00 57.72 99 THR A CA 1
ATOM 831 C C . THR A 1 99 ? -7.341 48.424 25.809 1.00 57.72 99 THR A C 1
ATOM 833 O O . THR A 1 99 ? -7.206 47.369 25.190 1.00 57.72 99 THR A O 1
ATOM 836 N N . ASP A 1 100 ? -7.593 49.607 25.261 1.00 43.25 100 ASP A N 1
ATOM 837 C CA . ASP A 1 100 ? -7.402 50.003 23.876 1.00 43.25 100 ASP A CA 1
ATOM 838 C C . ASP A 1 100 ? -6.135 49.427 23.245 1.00 43.25 100 ASP A C 1
ATOM 840 O O . ASP A 1 100 ? -5.061 49.455 23.845 1.00 43.25 100 ASP A O 1
ATOM 844 N N . SER A 1 101 ? -6.250 49.026 21.980 1.00 57.44 101 SER A N 1
ATOM 845 C CA . SER A 1 101 ? -5.270 49.349 20.937 1.00 57.44 101 SER A CA 1
ATOM 846 C C . SER A 1 101 ? -5.925 49.149 19.571 1.00 57.44 101 SER A C 1
ATOM 848 O O . SER A 1 101 ? -5.806 48.101 18.941 1.00 57.44 101 SER A O 1
ATOM 850 N N . VAL A 1 102 ? -6.639 50.183 19.125 1.00 54.53 102 VAL A N 1
ATOM 851 C CA . VAL A 1 102 ? -6.815 50.472 17.700 1.00 54.53 102 VAL A CA 1
ATOM 852 C C . VAL A 1 102 ? -5.432 50.795 17.137 1.00 54.53 102 VAL A C 1
ATOM 854 O O . VAL A 1 102 ? -4.797 51.727 17.617 1.00 54.53 102 VAL A O 1
ATOM 857 N N . PHE A 1 103 ? -4.987 50.081 16.106 1.00 50.94 103 PHE A N 1
ATOM 858 C CA . PHE A 1 103 ? -4.252 50.721 15.018 1.00 50.94 103 PHE A CA 1
ATOM 859 C C . PHE A 1 103 ? -4.696 50.113 13.691 1.00 50.94 103 PHE A C 1
ATOM 861 O O . PHE A 1 103 ? -4.374 48.983 13.334 1.00 50.94 103 PHE A O 1
ATOM 868 N N . ASP A 1 104 ? -5.516 50.915 13.030 1.00 51.50 104 ASP A N 1
ATOM 869 C CA . ASP A 1 104 ? -5.868 50.866 11.625 1.00 51.50 104 ASP A CA 1
ATOM 870 C C . ASP A 1 104 ? -4.659 51.297 10.758 1.00 51.50 104 ASP A C 1
ATOM 872 O O . ASP A 1 104 ? -3.755 51.986 11.237 1.00 51.50 104 ASP A O 1
ATOM 876 N N . ALA A 1 105 ? -4.723 50.947 9.471 1.00 44.44 105 ALA A N 1
ATOM 877 C CA . ALA A 1 105 ? -3.990 51.498 8.325 1.00 44.44 105 ALA A CA 1
ATOM 878 C C . ALA A 1 105 ? -2.472 51.236 8.153 1.00 44.44 105 ALA A C 1
ATOM 880 O O . ALA A 1 105 ? -1.620 51.934 8.707 1.00 44.44 105 ALA A O 1
ATOM 881 N N . LYS A 1 106 ? -2.142 50.385 7.165 1.00 48.28 106 LYS A N 1
ATOM 882 C CA . LYS A 1 106 ? -1.678 50.861 5.844 1.00 48.28 106 LYS A CA 1
ATOM 883 C C . LYS A 1 106 ? -1.886 49.821 4.743 1.00 48.28 106 LYS A C 1
ATOM 885 O O . LYS A 1 106 ? -1.629 48.630 5.010 1.00 48.28 106 LYS A O 1
#

Nearest PDB structures (foldseek):
  2xjy-assembly1_A  TM=8.485E-01  e=1.257E-04  Homo sapiens
  2xjz-assembly5_C  TM=8.433E-01  e=2.130E-04  Homo sapiens
  2xjz-assembly4_B  TM=8.315E-01  e=2.431E-04  Homo sapiens
  4kfz-assembly2_B  TM=8.256E-01  e=3.855E-04  Homo sapiens
  2mbv-assembly1_A  TM=8.710E-01  e=7.960E-04  Mus musculus

Solvent-accessible surface area (backbone atoms only — not comparable to full-atom values): 7265 Å² total; per-residue (Å²): 116,74,44,78,56,101,89,44,80,39,47,57,91,70,45,34,18,75,84,79,66,50,68,68,59,96,87,63,65,70,44,81,53,98,92,37,46,28,37,55,66,63,46,50,52,51,51,50,59,72,70,42,78,85,50,72,58,54,63,56,49,52,53,55,52,52,55,57,55,56,62,60,66,73,75,70,74,78,88,79,87,78,81,86,81,92,76,90,79,80,90,81,91,82,92,82,78,89,79,86,80,88,80,80,88,134

Radius of gyration: 32.42 Å; Cα contacts (8 Å, |Δi|>4): 56; chains: 1; bounding box: 42×65×74 Å